Protein AF-A0AAX4L156-F1 (afdb_monomer)

Sequence (53 aa):
MILIEEILLILGFLMLPYGIYEIIKSEADKTVKITLIGISIVLFAVETVLAMI

Solvent-accessible surface area (backbone atoms only — not comparable to full-atom values): 3062 Å² total; per-residue (Å²): 144,49,69,65,45,51,51,49,49,52,50,45,63,61,44,48,62,52,52,46,51,52,49,68,71,43,92,66,54,71,70,55,39,53,52,51,49,51,51,53,54,51,51,49,51,51,52,52,51,64,61,73,112

Mean predicted aligned error: 3.22 Å

Nearest PDB structures (foldseek):
  4jlr-assembly2_C  TM=8.585E-01  e=4.817E+00  unclassified
  6koq-assembly1_D  TM=7.029E-01  e=5.518E+00  Mycobacterium tuberculosis H37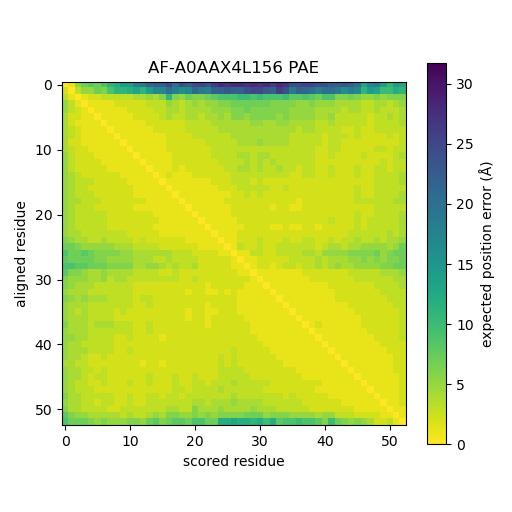Rv
  5vi8-assembly1_D  TM=6.748E-01  e=5.518E+00  Mycolicibacterium smegmatis MC2 155
  6vvs-assembly1_D  TM=6.710E-01  e=6.767E+00  Mycolicibacterium smegmatis MC2 155

Organism: NCBI:txid207809

pLDDT: mean 92.7, std 7.14, range [57.84, 97.88]

Structure (mmCIF, N/CA/C/O backbone):
data_AF-A0AAX4L156-F1
#
_entry.id   AF-A0AAX4L156-F1
#
loop_
_atom_site.group_PDB
_atom_site.id
_atom_site.type_symbol
_atom_site.label_atom_id
_atom_site.label_alt_id
_atom_site.label_comp_id
_atom_site.label_asym_id
_atom_site.label_entity_id
_atom_site.label_seq_id
_atom_site.pdbx_PDB_ins_code
_atom_site.Cartn_x
_atom_site.Cartn_y
_atom_site.Cartn_z
_atom_site.occupancy
_atom_site.B_iso_or_equiv
_atom_site.auth_seq_id
_atom_site.auth_comp_id
_atom_site.auth_asym_id
_atom_site.auth_atom_id
_atom_site.pdbx_PDB_model_num
ATOM 1 N N . MET A 1 1 ? 18.554 -3.918 -17.305 1.00 57.84 1 MET A N 1
ATOM 2 C CA . MET A 1 1 ? 17.913 -2.853 -16.510 1.00 57.84 1 MET A CA 1
ATOM 3 C C . MET A 1 1 ? 16.411 -3.102 -16.521 1.00 57.84 1 MET A C 1
ATOM 5 O O . MET A 1 1 ? 15.684 -2.285 -17.042 1.00 57.84 1 MET A O 1
ATOM 9 N N . ILE A 1 2 ? 15.998 -4.322 -16.154 1.00 70.69 2 ILE A N 1
ATOM 10 C CA . ILE A 1 2 ? 14.585 -4.745 -16.247 1.00 70.69 2 ILE A CA 1
ATOM 11 C C . ILE A 1 2 ? 14.294 -5.750 -15.124 1.00 70.69 2 ILE A C 1
ATOM 13 O O . ILE A 1 2 ? 13.265 -5.681 -14.474 1.00 70.69 2 ILE A O 1
ATOM 17 N N . LEU A 1 3 ? 15.250 -6.644 -14.818 1.00 82.31 3 LEU A N 1
ATOM 18 C CA . LEU A 1 3 ? 15.036 -7.701 -13.821 1.00 82.31 3 LEU A CA 1
ATOM 19 C C . LEU A 1 3 ? 14.815 -7.169 -12.394 1.00 82.31 3 LEU A C 1
ATOM 21 O O . LEU A 1 3 ? 14.022 -7.733 -11.651 1.00 82.31 3 LEU A O 1
ATOM 25 N N . ILE A 1 4 ? 15.530 -6.111 -11.991 1.00 86.88 4 ILE A N 1
ATOM 26 C CA . ILE A 1 4 ? 15.368 -5.538 -10.646 1.00 86.88 4 ILE A CA 1
ATOM 27 C C . ILE A 1 4 ? 14.046 -4.773 -10.573 1.00 86.88 4 ILE A C 1
ATOM 29 O O . ILE A 1 4 ? 13.307 -4.992 -9.618 1.00 86.88 4 ILE A O 1
ATOM 33 N N . GLU A 1 5 ? 13.715 -3.950 -11.574 1.00 84.75 5 GLU A N 1
ATOM 34 C CA . GLU A 1 5 ? 12.427 -3.248 -11.610 1.00 84.75 5 GLU A CA 1
ATOM 35 C C . GLU A 1 5 ? 11.243 -4.232 -11.650 1.00 84.75 5 GLU A C 1
ATOM 37 O O . GLU A 1 5 ? 10.284 -4.063 -10.906 1.00 84.75 5 GLU A O 1
ATOM 42 N N . GLU A 1 6 ? 11.322 -5.318 -12.427 1.00 86.06 6 GLU A N 1
ATOM 43 C CA . GLU A 1 6 ? 10.285 -6.361 -12.466 1.00 86.06 6 GLU A CA 1
ATOM 44 C C . GLU A 1 6 ? 10.121 -7.074 -11.121 1.00 86.06 6 GLU A C 1
ATOM 46 O O . GLU A 1 6 ? 8.996 -7.299 -10.671 1.00 86.06 6 GLU A O 1
ATOM 51 N N . ILE A 1 7 ? 11.225 -7.420 -10.450 1.00 90.81 7 ILE A N 1
ATOM 52 C CA . ILE A 1 7 ? 11.169 -8.034 -9.118 1.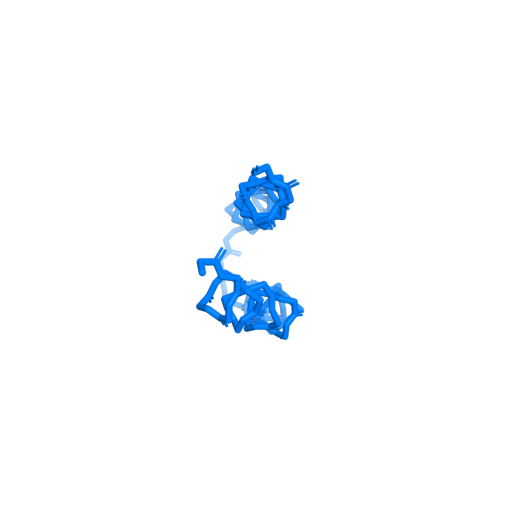00 90.81 7 ILE A CA 1
ATOM 53 C C . ILE A 1 7 ? 10.540 -7.061 -8.117 1.00 90.81 7 ILE A C 1
ATOM 55 O O . ILE A 1 7 ? 9.691 -7.475 -7.328 1.00 90.81 7 ILE A O 1
ATOM 59 N N . LEU A 1 8 ? 10.920 -5.783 -8.151 1.00 90.25 8 LEU A N 1
ATOM 60 C CA . LEU A 1 8 ? 10.346 -4.755 -7.281 1.00 90.25 8 LEU A CA 1
ATOM 61 C C . LEU A 1 8 ? 8.856 -4.544 -7.563 1.00 90.25 8 LEU A C 1
ATOM 63 O O . LEU A 1 8 ? 8.075 -4.459 -6.617 1.00 90.25 8 LEU A O 1
ATOM 67 N N . LEU A 1 9 ? 8.435 -4.575 -8.828 1.00 91.25 9 LEU A N 1
ATOM 68 C CA . LEU A 1 9 ? 7.032 -4.470 -9.217 1.00 91.25 9 LEU A CA 1
ATOM 69 C C . LEU A 1 9 ? 6.212 -5.667 -8.718 1.00 91.25 9 LEU A C 1
ATOM 71 O O . LEU A 1 9 ? 5.127 -5.487 -8.162 1.00 91.25 9 LEU A O 1
ATOM 75 N N . ILE A 1 10 ? 6.739 -6.888 -8.856 1.00 93.50 10 ILE A N 1
ATOM 76 C CA . ILE A 1 10 ? 6.106 -8.108 -8.333 1.00 93.50 10 ILE A CA 1
ATOM 77 C C . ILE A 1 10 ? 6.012 -8.045 -6.806 1.00 93.50 10 ILE A C 1
ATOM 79 O O . ILE A 1 10 ? 4.955 -8.330 -6.241 1.00 93.50 10 ILE A O 1
ATOM 83 N N . LEU A 1 11 ? 7.088 -7.643 -6.125 1.00 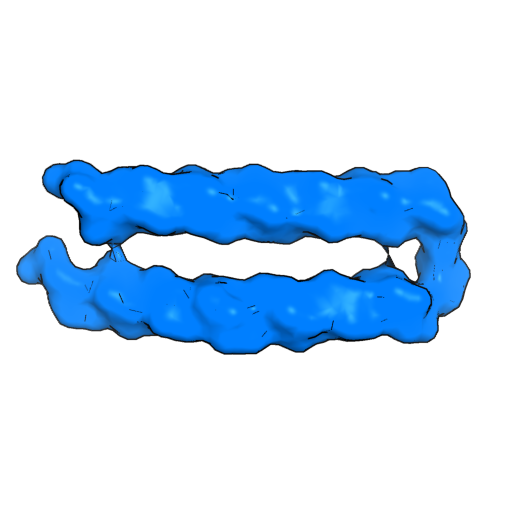93.25 11 LEU A N 1
ATOM 84 C CA . LEU A 1 11 ? 7.086 -7.464 -4.674 1.00 93.25 11 LEU A CA 1
ATOM 85 C C . LEU A 1 11 ? 6.070 -6.403 -4.249 1.00 93.25 11 LEU A C 1
ATOM 87 O O . LEU A 1 11 ? 5.313 -6.645 -3.314 1.00 93.25 11 LEU A O 1
ATOM 91 N N . GLY A 1 12 ? 5.994 -5.276 -4.955 1.00 92.94 12 GLY A N 1
ATOM 92 C CA . GLY A 1 12 ? 4.995 -4.236 -4.727 1.00 92.94 12 GLY A CA 1
ATOM 93 C C . GLY A 1 12 ? 3.571 -4.766 -4.890 1.00 92.94 12 GLY A C 1
ATOM 94 O O . GLY A 1 12 ? 2.727 -4.525 -4.030 1.00 92.94 12 GLY A O 1
ATOM 95 N N . PHE A 1 13 ? 3.316 -5.559 -5.932 1.00 94.62 13 PHE A N 1
ATOM 96 C CA . PHE A 1 13 ? 2.003 -6.146 -6.198 1.00 94.62 13 PHE A CA 1
ATOM 97 C C . PHE A 1 13 ? 1.574 -7.138 -5.110 1.00 94.62 13 PHE A C 1
ATOM 99 O O . PHE A 1 13 ? 0.407 -7.168 -4.726 1.00 94.62 13 PHE A O 1
ATOM 106 N N . LEU A 1 14 ? 2.513 -7.924 -4.577 1.00 95.50 14 LEU A N 1
ATOM 107 C CA . LEU A 1 14 ? 2.259 -8.856 -3.475 1.00 95.50 14 LEU A CA 1
ATOM 108 C C . LEU A 1 14 ? 2.120 -8.138 -2.125 1.00 95.50 14 LEU A C 1
ATOM 110 O O . LEU A 1 14 ? 1.283 -8.513 -1.303 1.00 95.50 14 LEU A O 1
ATOM 114 N N . MET A 1 15 ? 2.923 -7.101 -1.891 1.00 94.50 15 MET A N 1
ATOM 115 C CA . MET A 1 15 ? 2.961 -6.375 -0.623 1.00 94.50 15 MET A CA 1
ATOM 116 C C . MET A 1 15 ? 1.823 -5.369 -0.478 1.00 94.50 15 MET A C 1
ATOM 11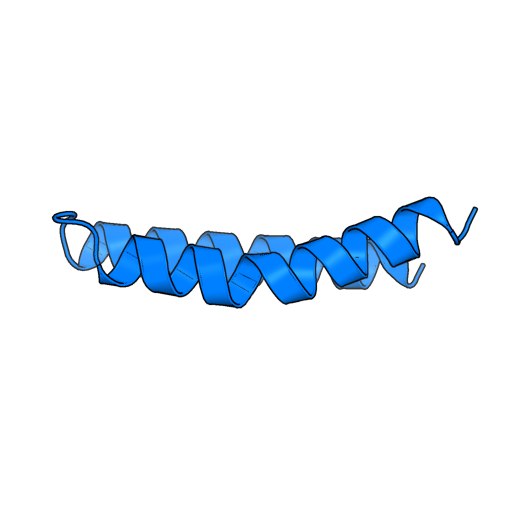8 O O . MET A 1 15 ? 1.403 -5.118 0.645 1.00 94.50 15 MET A O 1
ATOM 122 N N . LEU A 1 16 ? 1.285 -4.812 -1.565 1.00 95.31 16 LEU A N 1
ATOM 123 C CA . LEU A 1 16 ? 0.171 -3.863 -1.506 1.00 95.31 16 LEU A CA 1
ATOM 124 C C . LEU A 1 16 ? -1.077 -4.435 -0.796 1.00 95.31 16 LEU A C 1
ATOM 126 O O . LEU A 1 16 ? -1.538 -3.808 0.160 1.00 95.31 16 LEU A O 1
ATOM 130 N N . PRO A 1 17 ? -1.632 -5.608 -1.174 1.00 95.31 17 PRO A N 1
ATOM 131 C CA . PRO A 1 17 ? -2.782 -6.177 -0.472 1.00 95.31 17 PRO A CA 1
ATOM 132 C C . PRO A 1 17 ? -2.448 -6.555 0.975 1.00 95.31 17 PRO A C 1
ATOM 134 O O . PRO A 1 17 ? -3.283 -6.363 1.859 1.00 95.31 17 PRO A O 1
ATOM 137 N N . TYR A 1 18 ? -1.226 -7.030 1.238 1.00 95.50 18 TYR A N 1
ATOM 138 C CA . TYR A 1 18 ? -0.760 -7.318 2.595 1.00 95.50 18 TYR A CA 1
ATOM 139 C C . TYR A 1 18 ? -0.692 -6.050 3.463 1.00 95.50 18 TYR A C 1
ATOM 141 O O . TYR A 1 18 ? -1.235 -6.021 4.565 1.00 95.50 18 TYR A O 1
ATOM 149 N N . GLY A 1 19 ? -0.106 -4.969 2.945 1.00 95.44 19 GLY A N 1
ATOM 150 C CA . GLY A 1 19 ? -0.018 -3.678 3.623 1.00 95.44 19 GLY A CA 1
ATOM 151 C C . GLY A 1 19 ? -1.395 -3.083 3.903 1.00 95.44 19 GLY A C 1
ATOM 152 O O . GLY A 1 19 ? -1.650 -2.618 5.012 1.00 95.44 19 GLY A O 1
ATOM 153 N N . ILE A 1 20 ? -2.324 -3.168 2.945 1.00 97.12 20 ILE A N 1
ATOM 154 C CA . ILE A 1 20 ? -3.715 -2.737 3.146 1.00 97.12 20 ILE A CA 1
ATOM 155 C C . ILE A 1 20 ? -4.391 -3.568 4.245 1.00 97.12 20 ILE A C 1
ATOM 157 O O . ILE A 1 20 ? -5.049 -2.995 5.114 1.00 97.12 20 ILE A O 1
ATOM 161 N N . TYR A 1 21 ? -4.219 -4.892 4.245 1.00 97.31 21 TYR A N 1
ATOM 162 C CA . TYR A 1 21 ? -4.766 -5.766 5.285 1.00 97.31 21 TYR A CA 1
ATOM 163 C C . TYR A 1 21 ? -4.254 -5.389 6.684 1.00 97.31 21 TYR A C 1
ATOM 165 O O . TYR A 1 21 ? -5.058 -5.218 7.604 1.00 97.31 21 TYR A O 1
ATOM 173 N N . GLU A 1 22 ? -2.946 -5.181 6.839 1.00 97.12 22 GLU A N 1
ATOM 174 C CA . GLU A 1 22 ? -2.346 -4.773 8.114 1.00 97.12 22 GLU A CA 1
ATOM 175 C C . GLU A 1 22 ? -2.845 -3.389 8.566 1.00 97.12 22 GLU A C 1
ATOM 177 O O . GLU A 1 22 ? -3.182 -3.205 9.738 1.0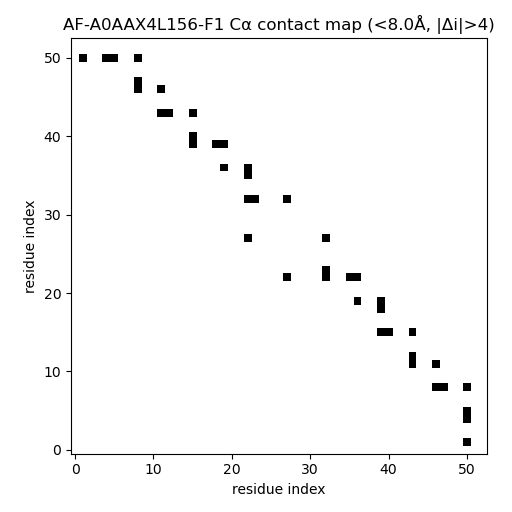0 97.12 22 GLU A O 1
ATOM 182 N N . ILE A 1 23 ? -3.001 -2.427 7.646 1.00 96.94 23 ILE A N 1
ATOM 183 C CA . ILE A 1 23 ? -3.580 -1.110 7.962 1.00 96.94 23 ILE A CA 1
ATOM 184 C C . ILE A 1 23 ? -5.028 -1.255 8.443 1.00 96.94 23 ILE A C 1
ATOM 186 O O . ILE A 1 23 ? -5.415 -0.629 9.432 1.00 96.94 23 ILE A O 1
ATOM 190 N N . ILE A 1 24 ? -5.838 -2.085 7.782 1.00 96.56 24 ILE A N 1
ATOM 191 C CA . ILE A 1 24 ? -7.234 -2.319 8.175 1.00 96.56 24 ILE A CA 1
ATOM 192 C C . ILE A 1 24 ? -7.307 -2.955 9.565 1.00 96.56 24 ILE A C 1
ATOM 194 O O . ILE A 1 24 ? -8.127 -2.518 10.378 1.00 96.56 24 ILE A O 1
ATOM 198 N N . LYS A 1 25 ? -6.445 -3.938 9.844 1.00 97.25 25 LYS A N 1
ATOM 199 C CA . LYS A 1 25 ? -6.380 -4.660 11.120 1.00 97.25 25 LYS A CA 1
ATOM 200 C C . LYS A 1 25 ? -5.811 -3.819 12.267 1.00 97.25 25 LYS A C 1
ATOM 202 O O . LYS A 1 25 ? -6.097 -4.112 13.420 1.00 97.25 25 LYS A O 1
ATOM 207 N N . SER A 1 26 ? -5.018 -2.792 11.968 1.00 96.19 26 SER A N 1
ATOM 208 C CA . SER A 1 26 ? -4.422 -1.931 12.992 1.00 96.19 26 SER A CA 1
ATOM 209 C C . SER A 1 26 ? -5.474 -1.234 13.870 1.00 96.19 26 SER A C 1
ATOM 211 O O . SER A 1 26 ? -6.599 -0.989 13.441 1.00 96.19 26 SER A O 1
ATOM 213 N N . GLU A 1 27 ? -5.094 -0.833 15.079 1.00 96.88 27 GLU A N 1
ATOM 214 C CA . GLU A 1 27 ? -5.944 -0.047 15.994 1.00 96.88 27 GLU A CA 1
ATOM 215 C C . GLU A 1 27 ? -5.913 1.467 15.685 1.00 96.88 27 GLU A C 1
ATOM 217 O O . GLU A 1 27 ? -6.325 2.289 16.498 1.00 96.88 27 GLU A O 1
ATOM 222 N N . ALA A 1 28 ? -5.388 1.871 14.520 1.00 95.19 28 ALA A N 1
ATOM 223 C CA . ALA A 1 28 ? -5.269 3.278 14.149 1.00 95.19 28 ALA A CA 1
ATOM 224 C C . ALA A 1 28 ? -6.631 3.933 13.859 1.00 95.19 28 ALA A C 1
ATOM 226 O O . ALA A 1 28 ? -7.576 3.291 13.388 1.00 95.19 28 ALA A O 1
ATOM 227 N N . ASP A 1 29 ? -6.703 5.251 14.043 1.00 97.31 29 ASP A N 1
ATOM 228 C CA . ASP A 1 29 ? -7.898 6.020 13.710 1.00 97.31 29 ASP A CA 1
ATOM 229 C C . ASP A 1 29 ? -8.259 5.911 12.224 1.00 97.31 29 ASP A C 1
ATOM 231 O O . A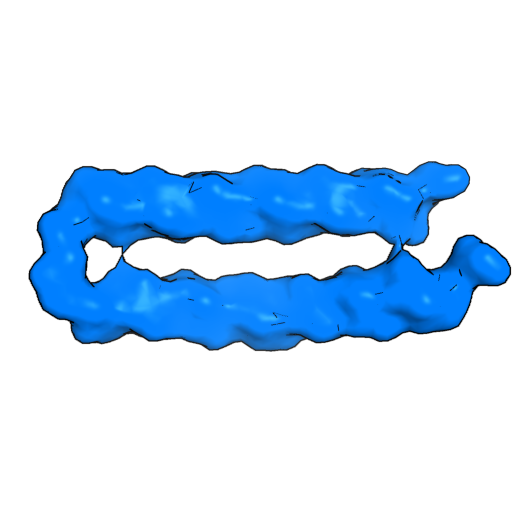SP A 1 29 ? -7.399 5.834 11.341 1.00 97.31 29 ASP A O 1
ATOM 235 N N . LYS A 1 30 ? -9.560 5.983 11.924 1.00 96.19 30 LYS A N 1
ATOM 236 C CA . LYS A 1 30 ? -10.089 5.854 10.556 1.00 96.19 30 LY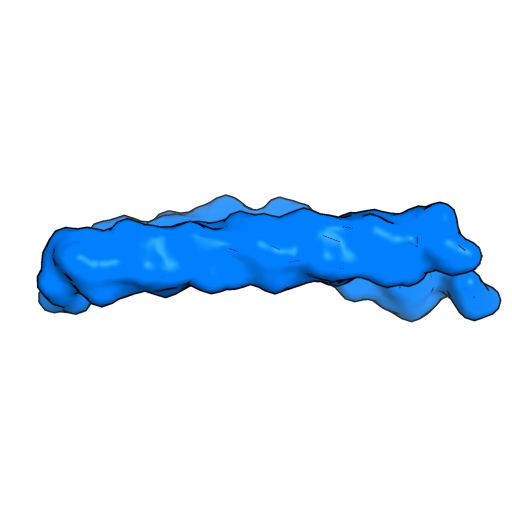S A CA 1
ATOM 237 C C . LYS A 1 30 ? -9.423 6.818 9.569 1.00 96.19 30 LYS A C 1
ATOM 239 O O . LYS A 1 30 ? -9.119 6.423 8.446 1.00 96.19 30 LYS A O 1
ATOM 244 N N . THR A 1 31 ? -9.176 8.059 9.987 1.00 97.75 31 THR A N 1
ATOM 245 C CA . THR A 1 31 ? -8.492 9.067 9.164 1.00 97.75 31 THR A CA 1
ATOM 246 C C . THR A 1 31 ? -7.069 8.632 8.823 1.00 97.75 31 THR A C 1
ATOM 248 O O . THR A 1 31 ? -6.669 8.713 7.667 1.00 97.75 31 THR A O 1
ATOM 251 N N . VAL A 1 32 ? -6.326 8.100 9.799 1.00 97.56 32 VAL A N 1
ATOM 252 C CA . VAL A 1 32 ? -4.961 7.595 9.593 1.00 97.56 32 VAL A CA 1
ATOM 253 C C . VAL A 1 32 ? -4.973 6.400 8.645 1.00 97.56 32 VAL A C 1
ATOM 255 O O . VAL A 1 32 ? -4.188 6.369 7.701 1.00 97.56 32 VAL A O 1
ATOM 258 N N . LYS A 1 33 ? -5.909 5.458 8.820 1.00 97.75 33 LYS A N 1
ATOM 259 C CA . LYS A 1 33 ? -6.057 4.302 7.923 1.00 97.75 33 LYS A CA 1
ATOM 260 C C . LYS A 1 33 ? -6.286 4.721 6.471 1.00 97.75 33 LYS A C 1
ATOM 262 O O . LYS A 1 33 ? -5.613 4.212 5.580 1.00 97.75 33 LYS A O 1
ATOM 267 N N . ILE A 1 34 ? -7.197 5.667 6.233 1.00 97.75 34 ILE A N 1
ATOM 268 C CA . ILE A 1 34 ? -7.485 6.183 4.885 1.00 97.75 34 ILE A CA 1
ATOM 269 C C . ILE A 1 34 ? -6.239 6.838 4.285 1.00 97.75 34 ILE A C 1
ATOM 271 O O . ILE A 1 34 ? -5.897 6.553 3.139 1.00 97.75 34 ILE A O 1
ATOM 275 N N . THR A 1 35 ? -5.533 7.663 5.062 1.00 97.88 35 THR A N 1
ATOM 276 C CA . THR A 1 35 ? -4.289 8.302 4.621 1.00 97.88 35 THR A CA 1
ATOM 277 C C . THR A 1 35 ? -3.225 7.269 4.253 1.00 97.88 35 THR A C 1
ATOM 279 O O . THR A 1 35 ? -2.627 7.371 3.186 1.00 97.88 35 THR A O 1
ATOM 282 N N . LEU A 1 36 ? -3.013 6.244 5.084 1.00 97.44 36 LEU A N 1
ATOM 283 C CA . LEU A 1 36 ? -2.009 5.205 4.837 1.00 97.44 36 LEU A CA 1
ATOM 284 C C . LEU A 1 36 ? -2.342 4.347 3.612 1.00 97.44 36 LEU A C 1
ATOM 286 O O . LEU A 1 36 ? -1.454 4.063 2.809 1.00 97.44 36 LEU A O 1
ATOM 290 N N . ILE A 1 37 ? -3.611 3.972 3.429 1.00 97.12 37 ILE A N 1
ATOM 291 C CA . ILE A 1 37 ? -4.060 3.259 2.225 1.00 97.12 37 ILE A CA 1
ATOM 292 C C . ILE A 1 37 ? -3.834 4.136 0.988 1.00 97.12 37 ILE A C 1
ATOM 294 O O . ILE A 1 37 ? -3.282 3.662 -0.002 1.00 97.12 37 ILE A O 1
ATOM 298 N N . GLY A 1 38 ? -4.191 5.423 1.058 1.00 97.50 38 GLY A N 1
ATOM 299 C CA . GLY A 1 38 ? -3.971 6.377 -0.028 1.00 97.50 38 GLY A CA 1
ATOM 300 C C . GLY A 1 38 ? -2.496 6.501 -0.413 1.00 97.50 38 GLY A C 1
ATOM 301 O O . GLY A 1 38 ? -2.160 6.354 -1.586 1.00 97.50 38 GLY A O 1
ATOM 302 N N . ILE A 1 39 ? -1.609 6.692 0.570 1.00 96.75 39 ILE A N 1
ATOM 303 C CA . ILE A 1 39 ? -0.154 6.739 0.353 1.00 96.75 39 ILE A CA 1
ATOM 304 C C . ILE A 1 39 ? 0.339 5.438 -0.288 1.00 96.75 39 ILE A C 1
ATOM 306 O O . ILE A 1 39 ? 1.082 5.489 -1.262 1.00 96.75 39 ILE A O 1
ATOM 310 N N . SER A 1 40 ? -0.102 4.281 0.211 1.00 95.44 40 SER A N 1
ATOM 311 C CA . SER A 1 40 ? 0.328 2.972 -0.300 1.00 95.44 40 SER A CA 1
ATOM 312 C C . SER A 1 40 ? -0.056 2.769 -1.768 1.00 95.44 40 SER A C 1
ATOM 314 O O . SER A 1 40 ? 0.762 2.312 -2.563 1.00 95.44 40 SER A O 1
ATOM 316 N N . ILE A 1 41 ? -1.277 3.160 -2.151 1.00 96.44 41 ILE A N 1
ATOM 317 C CA . ILE A 1 41 ? -1.751 3.085 -3.541 1.00 96.44 41 ILE A CA 1
ATOM 318 C C . ILE A 1 41 ? -0.953 4.036 -4.440 1.00 96.44 41 ILE A C 1
ATOM 320 O O . ILE A 1 41 ? -0.542 3.639 -5.529 1.00 96.44 41 ILE A O 1
ATOM 324 N N . VAL A 1 42 ? -0.710 5.274 -3.994 1.00 97.06 42 VAL A N 1
ATOM 325 C CA . VAL A 1 42 ? 0.070 6.257 -4.763 1.00 97.06 42 VAL A CA 1
ATOM 326 C C . VAL A 1 42 ? 1.503 5.775 -4.969 1.00 97.06 42 VAL A C 1
ATOM 328 O O . VAL A 1 42 ? 1.996 5.830 -6.091 1.00 97.06 42 VAL A O 1
ATOM 331 N N . LEU A 1 43 ? 2.157 5.267 -3.922 1.00 94.31 43 LEU A N 1
ATOM 332 C CA . LEU A 1 43 ? 3.514 4.729 -4.024 1.00 94.31 43 LEU A CA 1
ATOM 333 C C . LEU A 1 43 ? 3.580 3.556 -5.004 1.00 94.31 43 LEU A C 1
ATOM 335 O O . LEU A 1 43 ? 4.463 3.532 -5.854 1.00 94.31 43 LEU A O 1
ATOM 339 N N . PHE A 1 44 ? 2.620 2.631 -4.945 1.00 95.00 44 PHE A N 1
ATOM 340 C CA . PHE A 1 44 ? 2.561 1.520 -5.892 1.00 95.00 44 PHE A CA 1
ATOM 341 C C . PHE A 1 44 ? 2.342 1.990 -7.340 1.00 95.00 44 PHE A C 1
ATOM 343 O O . PHE A 1 44 ? 2.964 1.468 -8.265 1.00 95.00 44 PHE A O 1
ATOM 350 N N . ALA A 1 45 ? 1.495 2.999 -7.553 1.00 95.19 45 ALA A N 1
ATOM 351 C CA . ALA A 1 45 ? 1.279 3.574 -8.877 1.00 95.19 45 ALA A CA 1
ATOM 352 C C . ALA A 1 45 ? 2.548 4.250 -9.425 1.00 95.19 45 ALA A C 1
ATOM 354 O O . ALA A 1 45 ? 2.886 4.051 -10.589 1.00 95.19 45 ALA A O 1
ATOM 355 N N . VAL A 1 46 ? 3.267 5.007 -8.589 1.00 94.25 46 VAL A N 1
ATOM 356 C CA . VAL A 1 46 ? 4.546 5.634 -8.962 1.00 94.25 46 VAL A CA 1
ATOM 357 C C . VAL A 1 46 ? 5.589 4.573 -9.311 1.00 94.25 46 VAL A C 1
ATOM 359 O O . VAL A 1 46 ? 6.215 4.683 -10.360 1.00 94.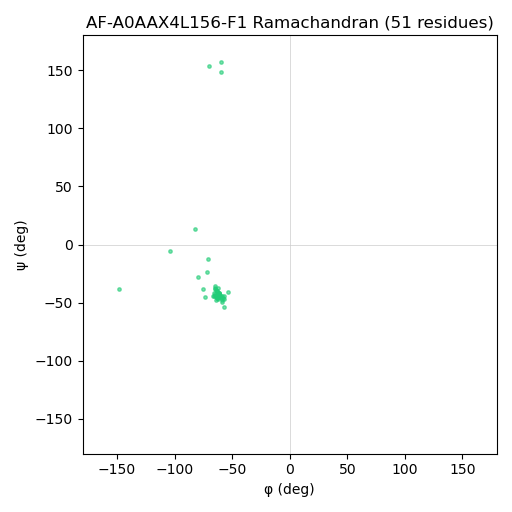25 46 VAL A O 1
ATOM 362 N N . GLU A 1 47 ? 5.726 3.529 -8.491 1.00 90.50 47 GLU A N 1
ATOM 363 C CA . GLU A 1 47 ? 6.619 2.395 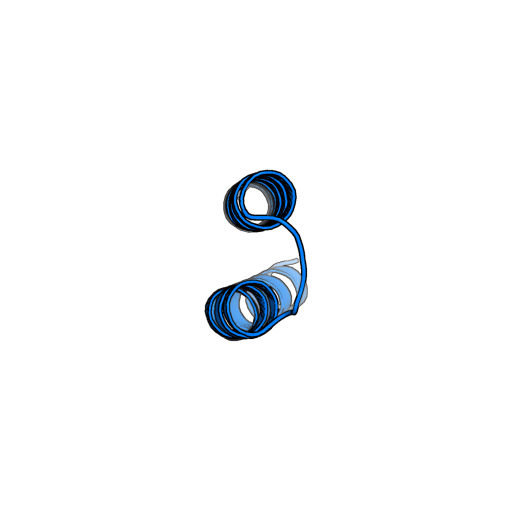-8.761 1.00 90.50 47 GLU A CA 1
ATOM 364 C C . GLU A 1 47 ? 6.285 1.729 -10.103 1.00 90.50 47 GLU A C 1
ATOM 366 O O . GLU A 1 47 ? 7.165 1.486 -10.918 1.00 90.50 47 GLU A O 1
ATOM 371 N N . THR A 1 48 ? 4.997 1.506 -10.377 1.00 92.06 48 THR A N 1
ATOM 372 C CA . THR A 1 48 ? 4.538 0.899 -11.635 1.00 92.06 48 THR A CA 1
ATOM 373 C C . THR A 1 48 ? 4.910 1.750 -12.847 1.00 92.06 48 THR A C 1
ATOM 375 O O . THR A 1 48 ? 5.340 1.213 -13.862 1.00 92.06 48 THR A O 1
ATOM 378 N N . VAL A 1 49 ? 4.767 3.075 -12.752 1.00 92.81 49 VAL A N 1
ATOM 379 C CA . VAL A 1 49 ? 5.163 3.993 -13.829 1.00 92.81 49 VAL A CA 1
ATOM 380 C C . VAL A 1 49 ? 6.679 3.988 -14.015 1.00 92.81 49 VAL A C 1
ATOM 382 O O . VAL A 1 49 ? 7.137 3.912 -15.149 1.00 92.81 49 VAL A O 1
ATOM 385 N N . LEU A 1 50 ? 7.453 4.030 -12.927 1.00 88.56 50 LEU A N 1
ATOM 386 C CA . LEU A 1 50 ? 8.917 3.979 -12.983 1.00 88.56 50 LEU A CA 1
ATOM 387 C C . LEU A 1 50 ? 9.428 2.666 -13.582 1.00 88.56 50 LEU A C 1
ATOM 389 O O . LEU A 1 50 ? 10.378 2.691 -14.349 1.00 88.56 50 LEU A O 1
ATOM 393 N N . ALA A 1 51 ? 8.776 1.542 -13.288 1.00 87.75 51 ALA A N 1
ATOM 394 C CA . ALA A 1 51 ? 9.132 0.240 -13.846 1.00 87.75 51 ALA A CA 1
ATOM 395 C C . ALA A 1 51 ? 8.789 0.090 -15.345 1.00 87.75 51 ALA A C 1
ATOM 397 O O . ALA A 1 51 ? 9.215 -0.879 -15.970 1.00 87.75 51 ALA A O 1
ATOM 398 N N . MET A 1 52 ? 8.003 1.008 -15.924 1.00 83.25 52 MET A N 1
ATOM 399 C CA . MET A 1 52 ? 7.554 0.963 -17.324 1.00 83.25 52 MET A CA 1
ATOM 400 C C . MET A 1 52 ? 8.281 1.942 -18.263 1.00 83.25 52 MET A C 1
ATOM 402 O O . MET A 1 52 ? 8.006 1.915 -19.465 1.00 83.25 52 MET A O 1
ATOM 406 N N . ILE A 1 53 ? 9.153 2.815 -17.749 1.00 82.06 53 ILE A N 1
ATOM 407 C CA . ILE A 1 53 ? 9.868 3.854 -18.517 1.00 82.06 53 ILE A CA 1
ATOM 408 C C . ILE A 1 53 ? 11.357 3.517 -18.564 1.00 82.06 53 ILE A C 1
ATOM 410 O O . ILE A 1 53 ? 11.934 3.611 -19.671 1.00 82.06 53 ILE A O 1
#

Secondary structure (DSSP, 8-state):
--HHHHHHHHHHHHHHHHHHHHHHHS---HHHHHHHHHHHHHHHHHHHHHTT-

Radius of gyration: 12.73 Å; Cα contacts (8 Å, |Δi|>4): 21; chains: 1; bounding box: 28×18×34 Å

Foldseek 3Di:
DQVVLVVVLVVLVVVLVVQLVVLVVDPDDPVVSVVSNVVSVVVSVVSVVVSVD